Protein AF-A0A656K4P3-F1 (afdb_monomer)

Radius of gyration: 19.18 Å; Cα contacts (8 Å, |Δi|>4): 149; chains: 1; bounding box: 35×39×50 Å

Foldseek 3Di:
DDDDDPPDDPDDDPDDDPDDDDPDPPPWDPWDWDFAPWDDDPAAKIWTQWIWTDTPQKIKIFGTWIWGWHNVCVVVPDTGTPDTDTPDIDTGDDDDPDDDD

Mean predicted aligned error: 12.32 Å

Nearest PDB structures (foldseek):
  2r1a-assembly2_G  TM=5.331E-01  e=2.673E+00  Escherichia coli K-12

Secondary structure (DSSP, 8-state):
-------SSS-S-------------S-PPP-EEEEES-EE-SSSEEEEEEEEEEETTEEEEEEEEEEEEEGGGGGGT--EEEEEEEEEEEEE-PPPP----

Organism: NCBI:txid1194405

Structure (mmCIF, N/CA/C/O backbone):
data_AF-A0A656K4P3-F1
#
_entry.id   AF-A0A656K4P3-F1
#
loop_
_atom_site.group_PDB
_atom_site.id
_atom_site.type_symbol
_atom_site.label_atom_id
_atom_site.label_alt_id
_atom_site.label_comp_id
_atom_site.label_asym_id
_atom_site.label_entity_id
_atom_site.label_seq_id
_atom_site.pdbx_PDB_ins_code
_atom_site.Cartn_x
_atom_site.Cartn_y
_atom_site.Cartn_z
_atom_site.occupancy
_atom_site.B_iso_or_equiv
_atom_site.auth_seq_id
_atom_site.auth_comp_id
_atom_site.auth_asym_id
_atom_site.auth_atom_id
_atom_site.pdbx_PDB_model_num
ATOM 1 N N . MET A 1 1 ? 15.312 18.325 32.365 1.00 31.33 1 MET A N 1
ATOM 2 C CA . MET A 1 1 ? 15.590 17.943 30.965 1.00 31.33 1 MET A CA 1
ATOM 3 C C . MET A 1 1 ? 14.311 17.350 30.419 1.00 31.33 1 MET A C 1
ATOM 5 O O . MET A 1 1 ? 13.934 16.268 30.841 1.00 31.33 1 MET A O 1
ATOM 9 N N . ALA A 1 2 ? 13.586 18.128 29.620 1.00 32.97 2 ALA A N 1
ATOM 10 C CA . ALA A 1 2 ? 12.319 17.713 29.042 1.00 32.97 2 ALA A CA 1
ATOM 11 C C . ALA A 1 2 ? 12.593 16.965 27.735 1.00 32.97 2 ALA A C 1
ATOM 13 O O . ALA A 1 2 ? 13.289 17.489 26.866 1.00 32.97 2 ALA A O 1
ATOM 14 N N . ALA A 1 3 ? 12.055 15.757 27.613 1.00 28.61 3 ALA A N 1
ATOM 15 C CA . ALA A 1 3 ? 11.866 15.097 26.334 1.00 28.61 3 ALA A CA 1
ATOM 16 C C . ALA A 1 3 ? 10.356 15.086 26.086 1.00 28.61 3 ALA A C 1
ATOM 18 O O . ALA A 1 3 ? 9.620 14.408 26.799 1.00 28.61 3 ALA A O 1
ATOM 19 N N . PHE A 1 4 ? 9.907 15.909 25.141 1.00 39.59 4 PHE A N 1
ATOM 20 C CA . PHE A 1 4 ? 8.526 15.938 24.675 1.00 39.59 4 PHE A CA 1
ATOM 21 C C . PHE A 1 4 ? 8.386 15.167 23.365 1.00 39.59 4 PHE A C 1
ATOM 23 O O . PHE A 1 4 ? 9.277 15.206 22.518 1.00 39.59 4 PHE A O 1
ATOM 30 N N . ALA A 1 5 ? 7.190 14.591 23.242 1.00 36.22 5 ALA A N 1
ATOM 31 C CA . ALA A 1 5 ? 6.413 14.305 22.044 1.00 36.22 5 ALA A CA 1
ATOM 32 C C . ALA A 1 5 ? 6.990 13.293 21.045 1.00 36.22 5 ALA A C 1
ATOM 34 O O . ALA A 1 5 ? 7.970 13.540 20.345 1.00 36.22 5 ALA A O 1
ATOM 35 N N . CYS A 1 6 ? 6.286 12.165 20.921 1.00 36.66 6 CYS A N 1
ATOM 36 C CA . CYS A 1 6 ? 6.438 11.235 19.814 1.00 36.66 6 CYS A CA 1
ATOM 37 C C . CYS A 1 6 ? 6.002 11.948 18.528 1.00 36.66 6 CYS A C 1
ATOM 39 O O . CYS A 1 6 ? 4.822 12.104 18.221 1.00 36.66 6 CYS A O 1
ATOM 41 N N . THR A 1 7 ? 6.980 12.470 17.797 1.00 43.75 7 THR A N 1
ATOM 42 C CA . THR A 1 7 ? 6.759 13.202 16.559 1.00 43.75 7 THR A CA 1
ATOM 43 C C . THR A 1 7 ? 6.491 12.213 15.423 1.00 43.75 7 THR A C 1
ATOM 45 O O . THR A 1 7 ? 7.389 11.879 14.652 1.00 43.75 7 THR A O 1
ATOM 48 N N . SER A 1 8 ? 5.258 11.737 15.271 1.00 43.75 8 SER A N 1
ATOM 49 C CA . SER A 1 8 ? 4.836 11.116 14.010 1.00 43.75 8 SER A CA 1
ATOM 50 C C . SER A 1 8 ? 3.326 11.200 13.817 1.00 43.75 8 SER A C 1
ATOM 52 O O . SER A 1 8 ? 2.618 10.316 14.267 1.00 43.75 8 SER A O 1
ATOM 54 N N . ARG A 1 9 ? 2.892 12.277 13.136 1.00 52.59 9 ARG A N 1
ATOM 55 C CA . ARG A 1 9 ? 1.750 12.531 12.207 1.00 52.59 9 ARG A CA 1
ATOM 56 C C . ARG A 1 9 ? 0.364 11.846 12.386 1.00 52.59 9 ARG A C 1
ATOM 58 O O . ARG A 1 9 ? -0.565 12.274 11.709 1.00 52.59 9 ARG A O 1
ATOM 65 N N . TRP A 1 10 ? 0.200 10.896 13.297 1.00 41.91 10 TRP A N 1
ATOM 66 C CA . TRP A 1 10 ? -1.026 10.190 13.700 1.00 41.91 10 TRP A CA 1
ATOM 67 C C . TRP A 1 10 ? -1.515 10.615 15.092 1.00 41.91 10 TRP A C 1
ATOM 69 O O . TRP A 1 10 ? -2.353 9.961 15.694 1.00 41.91 10 TRP A O 1
ATOM 79 N N . ASP A 1 11 ? -0.994 11.727 15.603 1.00 36.00 11 ASP A N 1
ATOM 80 C CA . ASP A 1 11 ? -1.297 12.241 16.930 1.00 36.00 11 ASP A CA 1
ATOM 81 C C . ASP A 1 11 ? -1.731 13.697 16.800 1.00 36.00 11 ASP A C 1
ATOM 83 O O . ASP A 1 11 ? -0.984 14.531 16.270 1.00 36.00 11 ASP A O 1
ATOM 87 N N . ARG A 1 12 ? -2.962 13.990 17.223 1.00 43.12 12 ARG A N 1
ATOM 88 C CA . ARG A 1 12 ? -3.340 15.362 17.565 1.00 43.12 12 ARG A CA 1
ATOM 89 C C . ARG A 1 12 ? -4.483 15.501 18.568 1.00 43.12 12 ARG A C 1
ATOM 91 O O . ARG A 1 12 ? -5.030 16.594 18.637 1.00 43.12 12 ARG A O 1
ATOM 98 N N . ASN A 1 13 ? -4.848 14.472 19.341 1.00 39.91 13 ASN A N 1
ATOM 99 C CA . ASN A 1 13 ? -5.826 14.702 20.414 1.00 39.91 13 ASN A CA 1
ATOM 100 C C . ASN A 1 13 ? -5.784 13.708 21.588 1.00 39.91 13 ASN A C 1
ATOM 102 O O . ASN A 1 13 ? -6.828 13.264 22.058 1.00 39.91 13 ASN A O 1
ATOM 106 N N . CYS A 1 14 ? -4.593 13.381 22.094 1.00 46.62 14 CYS A N 1
ATOM 107 C CA . CYS A 1 14 ? -4.447 12.775 23.423 1.00 46.62 14 CYS A CA 1
ATOM 108 C C . CYS A 1 14 ? -3.955 13.811 24.450 1.00 46.62 14 CYS A C 1
ATOM 110 O O . CYS A 1 14 ? -2.881 13.667 25.013 1.00 46.62 14 CYS A O 1
ATOM 112 N N . GLU A 1 15 ? -4.735 14.871 24.666 1.00 39.44 15 GLU A N 1
ATOM 113 C CA . GLU A 1 15 ? -4.673 15.778 25.828 1.00 39.44 15 GLU A CA 1
ATOM 114 C C . GLU A 1 15 ? -5.996 16.588 25.745 1.00 39.44 15 GLU A C 1
ATOM 116 O O . GLU A 1 15 ? -6.232 17.220 24.725 1.00 39.44 15 GLU A O 1
ATOM 121 N N . GLN A 1 16 ? -6.983 16.576 26.648 1.00 38.75 16 GLN A N 1
ATOM 122 C CA . GLN A 1 16 ? -6.982 16.617 28.109 1.00 38.75 16 GLN A CA 1
ATOM 123 C C . GLN A 1 16 ? -8.376 16.216 28.623 1.00 38.75 16 GLN A C 1
ATOM 125 O O . GLN A 1 16 ? -9.354 16.872 28.287 1.00 38.75 16 GLN A O 1
ATOM 130 N N . ASP A 1 17 ? -8.459 15.206 29.484 1.00 36.53 17 ASP A N 1
ATOM 131 C CA . ASP A 1 17 ? -9.445 15.181 30.570 1.00 36.53 17 ASP A CA 1
ATOM 132 C C . ASP A 1 17 ? -8.810 14.403 31.731 1.00 36.53 17 ASP A C 1
ATOM 134 O O . ASP A 1 17 ? -8.626 13.187 31.695 1.00 36.53 17 ASP A O 1
ATOM 138 N N . GLU A 1 18 ? -8.352 15.148 32.735 1.00 40.75 18 GLU A N 1
ATOM 139 C CA . GLU A 1 18 ? -7.362 14.734 33.743 1.00 40.75 18 GLU A CA 1
ATOM 140 C C . GLU A 1 18 ? -7.919 13.805 34.843 1.00 40.75 18 GLU A C 1
ATOM 142 O O . GLU A 1 18 ? -7.238 13.493 35.823 1.00 40.75 18 GLU A O 1
ATOM 147 N N . HIS A 1 19 ? -9.159 13.334 34.715 1.00 39.91 19 HIS A N 1
ATOM 148 C CA . HIS A 1 19 ? -9.850 12.612 35.779 1.00 39.91 19 HIS A CA 1
ATOM 149 C C . HIS A 1 19 ? -10.721 11.474 35.244 1.00 39.91 19 HIS A C 1
ATOM 151 O O . HIS A 1 19 ? -11.934 11.604 35.245 1.00 39.91 19 HIS A O 1
ATOM 157 N N . GLN A 1 20 ? -10.130 10.348 34.831 1.00 38.94 20 GLN A N 1
ATOM 158 C CA . GLN A 1 20 ? -10.579 9.021 35.289 1.00 38.94 20 GLN A CA 1
ATOM 159 C C . GLN A 1 20 ? -9.665 7.907 34.744 1.00 38.94 20 GLN A C 1
ATOM 161 O O . GLN A 1 20 ? -9.742 7.492 33.596 1.00 38.94 20 GLN A O 1
ATOM 166 N N . ALA A 1 21 ? -8.811 7.406 35.631 1.00 36.25 21 ALA A N 1
ATOM 167 C CA . ALA A 1 21 ? -8.425 6.006 35.788 1.00 36.25 21 ALA A CA 1
ATOM 168 C C . ALA A 1 21 ? -8.714 5.012 34.638 1.00 36.25 21 ALA A C 1
ATOM 170 O O . ALA A 1 21 ? -9.666 4.242 34.707 1.00 36.25 21 ALA A O 1
ATOM 171 N N . HIS A 1 22 ? -7.765 4.854 33.723 1.00 32.72 22 HIS A N 1
ATOM 172 C CA . HIS A 1 22 ? -7.105 3.563 33.548 1.00 32.72 22 HIS A CA 1
ATOM 173 C C . HIS A 1 22 ? -5.787 3.792 32.817 1.00 32.72 22 HIS A C 1
ATOM 175 O O . HIS A 1 22 ? -5.713 4.468 31.800 1.00 32.72 22 HIS A O 1
ATOM 181 N N . ARG A 1 23 ? -4.715 3.265 33.393 1.00 41.66 23 ARG A N 1
ATOM 182 C CA . ARG A 1 23 ? -3.368 3.259 32.834 1.00 41.66 23 ARG A CA 1
ATOM 183 C C . ARG A 1 23 ? -3.370 2.312 31.630 1.00 41.66 23 ARG A C 1
ATOM 185 O O . ARG A 1 23 ? -2.931 1.173 31.757 1.00 41.66 23 ARG A O 1
ATOM 192 N N . GLU A 1 24 ? -3.956 2.731 30.517 1.00 42.94 24 GLU A N 1
ATOM 193 C CA . GLU A 1 24 ? -3.914 1.978 29.271 1.00 42.94 24 GLU A CA 1
ATOM 194 C C . GLU A 1 24 ? -2.503 2.103 28.696 1.00 42.94 24 GLU A C 1
ATOM 196 O O . GLU A 1 24 ? -1.959 3.185 28.485 1.00 42.94 24 GLU A O 1
ATOM 201 N N . ASP A 1 25 ? -1.864 0.945 28.601 1.00 45.56 25 ASP A N 1
ATOM 202 C CA . ASP A 1 25 ? -0.505 0.723 28.140 1.00 45.56 25 ASP A CA 1
ATOM 203 C C . ASP A 1 25 ? -0.304 1.390 26.768 1.00 45.56 25 ASP A C 1
ATOM 205 O O . ASP A 1 25 ? -0.819 0.912 25.764 1.00 45.56 25 ASP A O 1
ATOM 209 N N . CYS A 1 26 ? 0.477 2.477 26.697 1.00 48.41 26 CYS A N 1
ATOM 210 C CA . CYS A 1 26 ? 0.886 3.129 25.440 1.00 48.41 26 CYS A CA 1
ATOM 211 C C . CYS A 1 26 ? 1.696 2.211 24.501 1.00 48.41 26 CYS A C 1
ATOM 213 O O . CYS A 1 26 ? 2.194 2.659 23.466 1.00 48.41 26 CYS A O 1
ATOM 215 N N . ARG A 1 27 ? 1.880 0.932 24.848 1.00 55.78 27 ARG A N 1
ATOM 216 C CA . ARG A 1 27 ? 2.337 -0.095 23.920 1.00 55.78 27 ARG A CA 1
ATOM 217 C C . ARG A 1 27 ? 1.190 -0.407 22.956 1.00 55.78 27 ARG A C 1
ATOM 219 O O . ARG A 1 27 ? 0.472 -1.384 23.134 1.00 55.78 27 ARG A O 1
ATOM 226 N N . GLY A 1 28 ? 1.032 0.456 21.952 1.00 54.94 28 GLY A N 1
ATOM 227 C CA . GLY A 1 28 ? 0.117 0.232 20.838 1.00 54.94 28 GLY A CA 1
ATOM 228 C C . GLY A 1 28 ? 0.268 -1.189 20.296 1.00 54.94 28 GLY A C 1
ATOM 229 O O . GLY A 1 28 ? 1.383 -1.710 20.184 1.00 54.94 28 GLY A O 1
ATOM 230 N N . GLU A 1 29 ? -0.869 -1.825 20.017 1.00 61.22 29 GLU A N 1
ATOM 231 C CA . GLU A 1 29 ? -0.926 -3.114 19.332 1.00 61.22 29 GLU A CA 1
ATOM 232 C C . GLU A 1 29 ? -0.066 -3.021 18.056 1.00 61.22 29 GLU A C 1
ATOM 234 O O . GLU A 1 29 ? -0.156 -2.014 17.348 1.00 61.22 29 GLU A O 1
ATOM 239 N N . PRO A 1 30 ? 0.798 -4.006 17.753 1.00 72.94 30 PRO A N 1
ATOM 240 C CA . PRO A 1 30 ? 1.640 -3.939 16.568 1.00 72.94 30 PRO A CA 1
ATOM 241 C C . PRO A 1 30 ? 0.781 -3.771 15.315 1.00 72.94 30 PRO A C 1
ATOM 243 O O . PRO A 1 30 ? -0.116 -4.582 15.066 1.00 72.94 30 PRO A O 1
ATOM 246 N N . ASP A 1 31 ? 1.103 -2.750 14.516 1.00 81.81 31 ASP A N 1
ATOM 247 C CA . ASP A 1 31 ? 0.464 -2.490 13.228 1.00 81.81 31 ASP A CA 1
ATOM 248 C C . ASP A 1 31 ? 0.443 -3.772 12.399 1.00 81.81 31 ASP A C 1
ATOM 250 O O . ASP A 1 31 ? 1.474 -4.291 11.953 1.00 81.81 31 ASP A O 1
ATOM 254 N N . ARG A 1 32 ? -0.757 -4.313 12.199 1.00 87.25 32 ARG A N 1
ATOM 255 C CA . ARG A 1 32 ? -0.940 -5.549 11.454 1.00 87.25 32 ARG A CA 1
ATOM 256 C C . ARG A 1 32 ? -1.257 -5.200 10.015 1.00 87.25 32 ARG A C 1
ATOM 258 O O 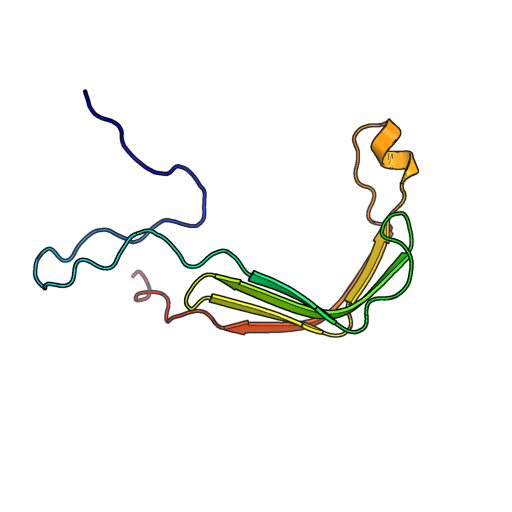. ARG A 1 32 ? -2.301 -4.626 9.722 1.00 87.25 32 ARG A O 1
ATOM 265 N N . PHE A 1 33 ? -0.392 -5.638 9.108 1.00 92.69 33 PHE A N 1
ATOM 266 C CA . PHE A 1 33 ? -0.661 -5.626 7.676 1.00 92.69 33 PHE A CA 1
ATOM 267 C C . PHE A 1 33 ? -0.830 -7.055 7.165 1.00 92.69 33 PHE A C 1
ATOM 269 O O . PHE A 1 33 ? 0.025 -7.913 7.385 1.00 92.69 33 PHE A O 1
ATOM 276 N N . THR A 1 34 ? -1.939 -7.321 6.479 1.00 93.25 34 THR A N 1
ATOM 277 C CA . THR A 1 34 ? -2.209 -8.620 5.852 1.00 93.25 34 THR A CA 1
ATOM 278 C C . THR A 1 34 ? -2.658 -8.435 4.411 1.00 93.25 34 THR A C 1
ATOM 280 O O . THR A 1 34 ? -3.424 -7.524 4.097 1.00 93.25 34 THR A O 1
ATOM 283 N N . ALA A 1 35 ? -2.185 -9.320 3.536 1.00 93.12 35 ALA A N 1
ATOM 284 C CA . ALA A 1 35 ? -2.547 -9.360 2.128 1.00 93.12 35 ALA A CA 1
ATOM 285 C C . ALA A 1 35 ? -3.006 -10.772 1.753 1.00 93.12 35 ALA A C 1
ATOM 287 O O . ALA A 1 35 ? -2.322 -11.748 2.064 1.00 93.12 35 ALA A O 1
ATOM 288 N N . ALA A 1 36 ? -4.151 -10.878 1.081 1.00 94.31 36 ALA A N 1
ATOM 289 C CA . ALA A 1 36 ? -4.726 -12.136 0.616 1.00 94.31 36 ALA A CA 1
ATOM 290 C C . ALA A 1 36 ? -4.887 -12.139 -0.910 1.00 94.31 36 ALA A C 1
ATOM 292 O O . ALA A 1 36 ? -5.123 -11.095 -1.524 1.00 94.31 36 ALA A O 1
ATOM 293 N N . GLY A 1 37 ? -4.747 -13.325 -1.512 1.00 92.12 37 GLY A N 1
ATOM 294 C CA . GLY A 1 37 ? -4.904 -13.513 -2.957 1.00 92.12 37 GLY A CA 1
ATOM 295 C C . GLY A 1 37 ? -3.893 -12.720 -3.788 1.00 92.12 37 GLY A C 1
ATOM 296 O O . GLY A 1 37 ? -4.241 -12.212 -4.849 1.00 92.12 37 GLY A O 1
ATOM 297 N N . PHE A 1 38 ? -2.665 -12.549 -3.288 1.00 90.94 38 PHE A N 1
ATOM 298 C CA . PHE A 1 38 ? -1.639 -11.769 -3.976 1.00 90.94 38 PHE A CA 1
ATOM 299 C C . PHE A 1 38 ? -1.107 -12.505 -5.210 1.00 90.94 38 PHE A C 1
ATOM 301 O O . PHE A 1 38 ? -0.827 -13.704 -5.152 1.00 90.94 38 PHE A O 1
ATOM 308 N N . GLN A 1 39 ? -0.934 -11.795 -6.325 1.00 90.56 39 GLN A N 1
ATOM 309 C CA . GLN A 1 39 ? -0.368 -12.366 -7.551 1.00 90.56 39 GLN A CA 1
ATOM 310 C C . GLN A 1 39 ? 0.571 -11.365 -8.233 1.00 90.56 39 GLN A C 1
ATOM 312 O O . GLN A 1 39 ? 0.497 -10.150 -8.032 1.00 90.56 39 GLN A O 1
ATOM 317 N N . GLY A 1 40 ? 1.475 -11.883 -9.064 1.00 89.75 40 GLY A N 1
ATOM 318 C CA . GLY A 1 40 ? 2.465 -11.079 -9.778 1.00 89.75 40 GLY A CA 1
ATOM 319 C C . GLY A 1 40 ? 3.749 -10.851 -8.980 1.00 89.75 40 GLY A C 1
ATOM 320 O O . GLY A 1 40 ? 4.136 -11.660 -8.136 1.00 89.75 40 GLY A O 1
ATOM 321 N N . ARG A 1 41 ? 4.460 -9.766 -9.298 1.00 86.38 41 ARG A N 1
ATOM 322 C CA . ARG A 1 41 ? 5.771 -9.441 -8.725 1.00 86.38 41 ARG A CA 1
ATOM 323 C C . ARG A 1 41 ? 5.739 -8.044 -8.144 1.00 86.38 4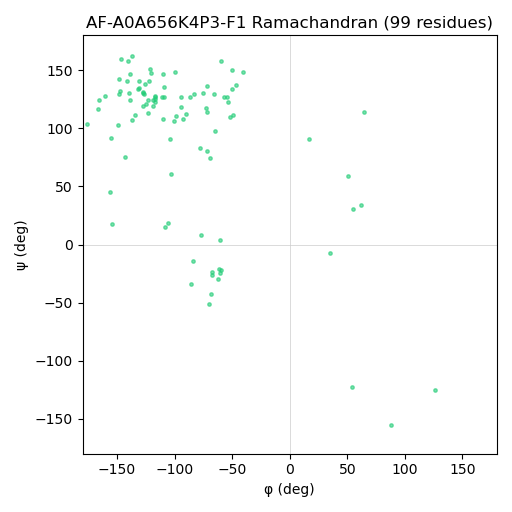1 ARG A C 1
ATOM 325 O O . ARG A 1 41 ? 5.292 -7.111 -8.799 1.00 86.38 41 ARG A O 1
ATOM 332 N N . LEU A 1 42 ? 6.345 -7.888 -6.970 1.00 75.56 42 LEU A N 1
ATOM 333 C CA . LEU A 1 42 ? 6.509 -6.574 -6.359 1.00 75.56 42 LEU A CA 1
ATOM 334 C C . LEU A 1 42 ? 7.302 -5.603 -7.228 1.00 75.56 42 LEU A C 1
ATOM 3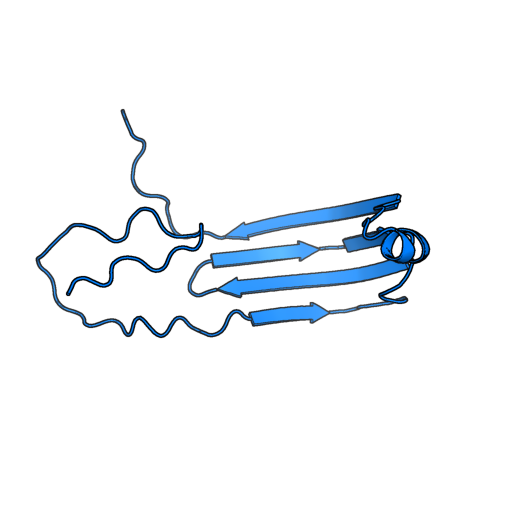36 O O . LEU A 1 42 ? 7.146 -4.425 -7.002 1.00 75.56 42 LEU A O 1
ATOM 340 N N . GLY A 1 43 ? 8.135 -6.047 -8.176 1.00 81.06 43 GLY A N 1
ATOM 341 C CA . GLY A 1 43 ? 8.817 -5.184 -9.145 1.00 81.06 43 GLY A CA 1
ATOM 342 C C . GLY A 1 43 ? 8.158 -5.269 -10.517 1.00 81.06 43 GLY A C 1
ATOM 343 O O . GLY A 1 43 ? 8.531 -6.134 -11.310 1.00 81.06 43 GLY A O 1
ATOM 344 N N . GLY A 1 44 ? 7.184 -4.402 -10.784 1.00 88.94 44 GLY A N 1
ATOM 345 C CA . GLY A 1 44 ? 6.359 -4.452 -11.988 1.00 88.94 44 GLY A CA 1
ATOM 346 C C . GLY A 1 44 ? 4.878 -4.478 -11.636 1.00 88.94 44 GLY A C 1
ATOM 347 O O . GLY A 1 44 ? 4.392 -3.590 -10.941 1.00 88.94 44 GLY A O 1
ATOM 348 N N . GLN A 1 45 ? 4.165 -5.488 -12.136 1.00 92.94 45 GLN A N 1
ATOM 349 C CA . GLN A 1 45 ? 2.731 -5.660 -11.910 1.00 92.94 45 GLN A CA 1
ATOM 350 C C . GLN A 1 45 ? 2.468 -6.594 -10.731 1.00 92.94 45 GLN A C 1
ATOM 352 O O . GLN A 1 45 ? 2.938 -7.736 -10.705 1.00 92.94 45 GLN A O 1
ATOM 357 N N . TRP A 1 46 ? 1.660 -6.111 -9.797 1.00 93.81 46 TRP A N 1
ATOM 358 C CA . TRP A 1 46 ? 1.205 -6.843 -8.631 1.00 93.81 46 TRP A CA 1
ATOM 359 C C . TRP A 1 46 ? -0.272 -6.557 -8.368 1.00 93.81 46 TRP A C 1
ATOM 361 O O . TRP A 1 46 ? -0.769 -5.457 -8.615 1.00 93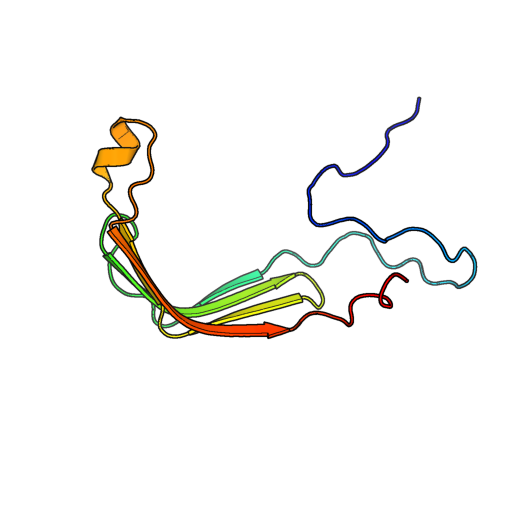.81 46 TRP A O 1
ATOM 371 N N . ASN A 1 47 ? -0.981 -7.557 -7.864 1.00 94.44 47 ASN A N 1
ATOM 372 C CA . ASN A 1 47 ? -2.365 -7.418 -7.447 1.00 94.44 47 ASN A CA 1
ATOM 373 C C . ASN A 1 47 ? -2.609 -8.137 -6.115 1.00 94.44 47 ASN A C 1
ATOM 375 O O . ASN A 1 47 ? -1.818 -8.987 -5.698 1.00 94.44 47 ASN A O 1
ATOM 379 N N . ALA A 1 48 ? -3.706 -7.778 -5.456 1.00 95.81 48 ALA A N 1
ATOM 380 C CA . ALA A 1 48 ? -4.220 -8.487 -4.294 1.00 95.81 48 ALA A CA 1
ATOM 381 C C . ALA A 1 48 ? -5.743 -8.398 -4.252 1.00 95.81 48 ALA A C 1
ATOM 383 O O . ALA A 1 48 ? -6.335 -7.356 -4.548 1.00 95.81 48 ALA A O 1
ATOM 384 N N . GLU A 1 49 ? -6.376 -9.488 -3.833 1.00 96.50 49 GLU A N 1
ATOM 385 C CA . GLU A 1 49 ? -7.824 -9.528 -3.637 1.00 96.50 49 GLU A CA 1
ATOM 386 C C . GLU A 1 49 ? -8.237 -8.650 -2.458 1.00 96.50 49 GLU A C 1
ATOM 388 O O . GLU A 1 49 ? -9.211 -7.902 -2.553 1.00 96.50 49 GLU A O 1
ATOM 393 N N . ARG A 1 50 ? -7.473 -8.710 -1.361 1.00 95.94 50 ARG A N 1
ATOM 394 C CA . ARG A 1 50 ? -7.753 -7.964 -0.135 1.00 95.94 50 ARG A CA 1
ATOM 395 C C . ARG A 1 50 ? -6.468 -7.567 0.581 1.00 95.94 50 ARG A C 1
ATOM 397 O O . ARG A 1 50 ? -5.614 -8.413 0.838 1.00 95.94 50 ARG A O 1
ATOM 404 N N . LEU A 1 51 ? -6.386 -6.298 0.965 1.00 95.06 51 LEU A N 1
ATOM 405 C CA . LEU A 1 51 ? -5.379 -5.749 1.869 1.00 95.06 51 LEU A CA 1
ATOM 406 C C . LEU A 1 51 ? -6.078 -5.231 3.119 1.00 95.06 51 LEU A C 1
ATOM 408 O O . LEU A 1 51 ? -7.025 -4.457 3.006 1.00 95.06 51 LEU A O 1
ATOM 412 N N . VAL A 1 52 ? -5.620 -5.652 4.296 1.00 9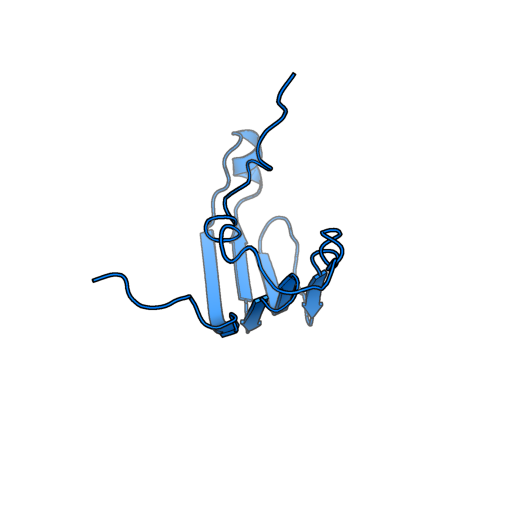5.00 52 VAL A N 1
ATOM 413 C CA . VAL A 1 52 ? -6.115 -5.143 5.579 1.00 95.00 52 VAL A CA 1
ATOM 414 C C . VAL A 1 52 ? -4.946 -4.592 6.367 1.00 95.00 52 VAL A C 1
ATOM 416 O O . VAL A 1 52 ? -3.982 -5.311 6.643 1.00 95.00 52 VAL A O 1
ATOM 419 N N . TRP A 1 53 ? -5.077 -3.330 6.749 1.00 93.81 53 TRP A N 1
ATOM 420 C CA . TRP A 1 53 ? -4.257 -2.690 7.761 1.00 93.81 53 TRP A CA 1
ATOM 421 C C . TRP A 1 53 ? -5.106 -2.451 9.010 1.00 93.81 53 TRP A C 1
ATOM 423 O O . TRP A 1 53 ? -6.264 -2.033 8.902 1.00 93.81 53 TRP A O 1
ATOM 433 N N . GLN A 1 54 ? -4.537 -2.751 10.175 1.00 90.62 54 GLN A N 1
ATOM 434 C CA . GLN A 1 54 ? -5.164 -2.509 11.467 1.00 90.62 54 GLN A CA 1
ATOM 435 C C . GLN A 1 54 ? -4.139 -1.989 12.476 1.00 90.62 54 GLN A C 1
ATOM 437 O O . GLN A 1 54 ? -3.081 -2.601 12.649 1.00 90.62 54 GLN A O 1
ATOM 442 N N . GLN A 1 55 ? -4.493 -0.895 13.145 1.00 87.38 55 GLN A N 1
ATOM 443 C CA . GLN A 1 55 ? -3.730 -0.265 14.220 1.00 87.38 55 GLN A CA 1
ATOM 444 C C . GLN A 1 55 ? -4.714 0.133 15.324 1.00 87.38 55 GLN A C 1
ATOM 446 O O . GLN A 1 55 ? -5.513 1.048 15.150 1.00 87.38 55 GLN A O 1
ATOM 451 N N . GLY A 1 56 ? -4.703 -0.593 16.444 1.00 86.50 56 GLY A N 1
ATOM 452 C CA . GLY A 1 56 ? -5.749 -0.452 17.461 1.00 86.50 56 GLY A CA 1
ATOM 453 C C . GLY A 1 56 ? -7.154 -0.628 16.860 1.00 86.50 56 GLY A C 1
ATOM 454 O O . GLY A 1 56 ? -7.447 -1.653 16.234 1.00 86.50 56 GLY A O 1
ATOM 455 N N . GLU A 1 57 ? -7.995 0.396 17.023 1.00 84.00 57 GLU A N 1
ATOM 456 C CA . GLU A 1 57 ? -9.376 0.449 16.517 1.00 84.00 57 GLU A CA 1
ATOM 457 C C . GLU A 1 57 ? -9.479 0.912 15.050 1.00 84.00 57 GLU A C 1
ATOM 459 O O . GLU A 1 57 ? -10.518 0.720 14.410 1.00 84.00 57 GLU A O 1
ATOM 464 N N . ASP A 1 58 ? -8.407 1.478 14.489 1.00 89.12 58 ASP A N 1
ATOM 465 C CA . ASP A 1 58 ? -8.373 1.903 13.093 1.00 89.12 58 ASP A CA 1
ATOM 466 C C . ASP A 1 58 ? -8.224 0.698 12.175 1.00 89.12 58 ASP A C 1
ATOM 468 O O . ASP A 1 58 ? -7.330 -0.143 12.327 1.00 89.12 58 ASP A O 1
ATOM 472 N N . ARG A 1 59 ? -9.089 0.626 11.164 1.00 92.31 59 ARG A N 1
ATOM 473 C CA . ARG A 1 59 ? -9.064 -0.441 10.170 1.00 92.31 59 ARG A CA 1
ATOM 474 C C . ARG A 1 59 ? -9.303 0.098 8.772 1.00 92.31 59 ARG A C 1
ATOM 476 O O . ARG A 1 59 ? -10.349 0.674 8.470 1.00 92.31 59 ARG A O 1
ATOM 483 N N . VAL A 1 60 ? -8.361 -0.206 7.888 1.00 95.25 60 VAL A N 1
ATOM 484 C CA . VAL A 1 60 ? -8.451 0.086 6.457 1.00 95.25 60 VAL A CA 1
ATOM 485 C C . VAL A 1 60 ? -8.446 -1.226 5.696 1.00 95.25 60 VAL A C 1
ATOM 487 O O . VAL A 1 60 ? -7.519 -2.026 5.812 1.00 95.25 60 VAL A O 1
ATOM 490 N N . GLU A 1 61 ? -9.491 -1.444 4.908 1.00 96.38 61 GLU A N 1
ATOM 491 C CA . GLU A 1 61 ? -9.606 -2.596 4.026 1.00 96.38 61 GLU A CA 1
ATOM 492 C C . GLU A 1 61 ? -9.706 -2.129 2.576 1.00 96.38 61 GLU A C 1
ATOM 494 O O . GLU A 1 61 ? -10.582 -1.344 2.216 1.00 96.38 61 GLU A O 1
ATOM 499 N N . VAL A 1 62 ? -8.804 -2.630 1.737 1.00 96.25 62 VAL A N 1
ATOM 500 C CA . VAL A 1 62 ? -8.775 -2.332 0.307 1.00 96.25 62 VAL A CA 1
ATOM 501 C C . VAL A 1 62 ? -9.010 -3.616 -0.470 1.00 96.25 62 VAL A C 1
ATOM 503 O O . VAL A 1 62 ? -8.312 -4.608 -0.264 1.00 96.25 62 VAL A O 1
ATOM 5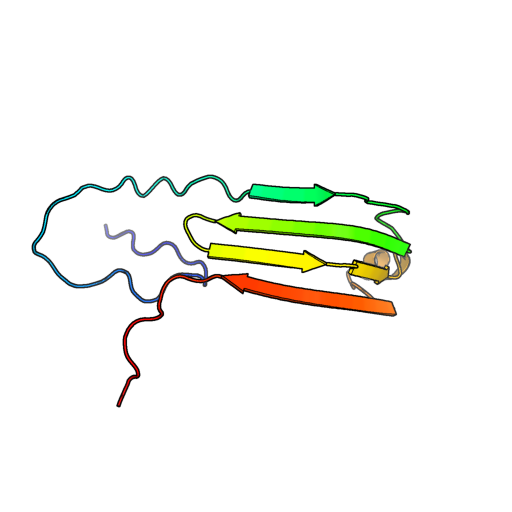06 N N . GLN A 1 63 ? -9.989 -3.595 -1.369 1.00 96.69 63 GLN A N 1
ATOM 507 C CA . GLN A 1 63 ? -10.374 -4.743 -2.184 1.00 96.69 63 GLN A CA 1
ATOM 508 C C . GLN A 1 63 ? -9.997 -4.540 -3.652 1.00 96.69 63 GLN A C 1
ATOM 510 O O . GLN A 1 63 ? -10.071 -3.422 -4.173 1.00 96.69 63 GLN A O 1
ATOM 515 N N . ALA A 1 64 ? -9.642 -5.642 -4.318 1.00 95.69 64 ALA A N 1
ATOM 516 C CA . ALA A 1 64 ? -9.293 -5.698 -5.737 1.00 95.69 64 ALA A CA 1
ATOM 517 C C . ALA A 1 64 ? -8.241 -4.642 -6.129 1.00 95.69 64 ALA A C 1
ATOM 519 O O . ALA A 1 64 ? -8.477 -3.768 -6.971 1.00 95.69 64 ALA A O 1
ATOM 520 N N . VAL A 1 65 ? -7.078 -4.707 -5.477 1.00 94.62 65 VAL A N 1
ATOM 5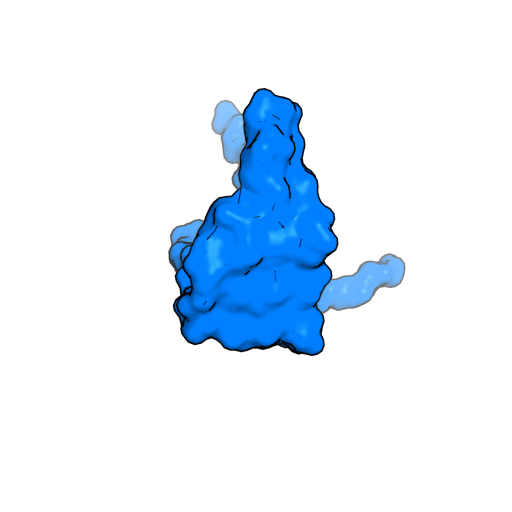21 C CA . VAL A 1 65 ? -5.963 -3.792 -5.733 1.00 94.62 65 VAL A CA 1
ATOM 522 C C . VAL A 1 65 ? -5.171 -4.278 -6.933 1.00 94.62 65 VAL A C 1
ATOM 524 O O . VAL A 1 65 ? -4.744 -5.429 -6.980 1.00 94.62 65 VAL A O 1
ATOM 527 N N . ALA A 1 66 ? -4.929 -3.376 -7.878 1.00 94.38 66 ALA A N 1
ATOM 528 C CA . ALA A 1 66 ? -4.005 -3.576 -8.980 1.00 94.38 66 ALA A CA 1
ATOM 529 C C . ALA A 1 66 ? -2.986 -2.435 -8.995 1.00 94.38 66 ALA A C 1
ATOM 531 O O . ALA A 1 66 ? -3.341 -1.261 -9.125 1.00 94.38 66 ALA A O 1
ATOM 532 N N . PHE A 1 67 ? -1.713 -2.796 -8.883 1.00 94.38 67 PHE A N 1
ATOM 533 C CA . PHE A 1 67 ? -0.592 -1.873 -8.841 1.00 94.38 67 PHE A CA 1
ATOM 534 C C . PHE A 1 67 ? 0.431 -2.248 -9.909 1.00 94.38 67 PHE A C 1
ATOM 536 O O . PHE A 1 67 ? 0.849 -3.400 -10.018 1.00 94.38 67 PHE A O 1
ATOM 543 N N . ALA A 1 68 ? 0.842 -1.273 -10.706 1.00 94.81 68 ALA A N 1
ATOM 544 C CA . ALA A 1 68 ? 1.936 -1.412 -11.645 1.00 94.81 68 ALA A CA 1
ATOM 545 C C . ALA A 1 68 ? 2.870 -0.220 -11.496 1.00 94.81 68 ALA A C 1
ATOM 547 O O . ALA A 1 68 ? 2.426 0.929 -11.448 1.00 94.81 68 ALA A O 1
ATOM 548 N N . TRP A 1 69 ? 4.161 -0.500 -11.438 1.00 94.81 69 TRP A N 1
ATOM 549 C CA . TRP A 1 69 ? 5.193 0.521 -11.364 1.00 94.81 69 TRP A CA 1
ATOM 550 C C . TRP A 1 69 ? 6.442 0.057 -12.101 1.00 94.81 69 TRP A C 1
ATOM 552 O O . TRP A 1 69 ? 6.646 -1.143 -12.307 1.00 94.81 69 TRP A O 1
ATOM 562 N N . THR A 1 70 ? 7.292 1.012 -12.469 1.00 94.31 70 THR A N 1
ATOM 563 C CA . THR A 1 70 ? 8.501 0.757 -13.253 1.00 94.31 70 THR A CA 1
ATOM 564 C C . THR A 1 70 ? 9.740 0.680 -12.348 1.00 94.31 70 THR A C 1
ATOM 566 O O . THR A 1 70 ? 10.207 1.716 -11.861 1.00 94.31 70 THR A O 1
ATOM 569 N N . PRO A 1 71 ? 10.359 -0.509 -12.164 1.00 93.44 71 PRO A N 1
ATOM 570 C CA . PRO A 1 71 ? 11.517 -0.675 -11.280 1.00 93.44 71 PRO A CA 1
ATOM 571 C C . PRO A 1 71 ? 12.746 0.127 -11.692 1.00 93.44 71 PRO A C 1
ATOM 573 O O . PRO A 1 71 ? 13.514 0.569 -10.842 1.00 93.44 71 PRO A O 1
ATOM 576 N N . ALA A 1 72 ? 12.912 0.369 -12.994 1.00 93.81 72 ALA A N 1
ATOM 577 C CA . ALA A 1 72 ? 14.026 1.152 -13.516 1.00 93.81 72 ALA A CA 1
ATOM 578 C C . ALA A 1 72 ? 14.052 2.591 -12.968 1.00 93.81 72 ALA A C 1
ATOM 580 O O . ALA A 1 72 ? 15.124 3.189 -12.893 1.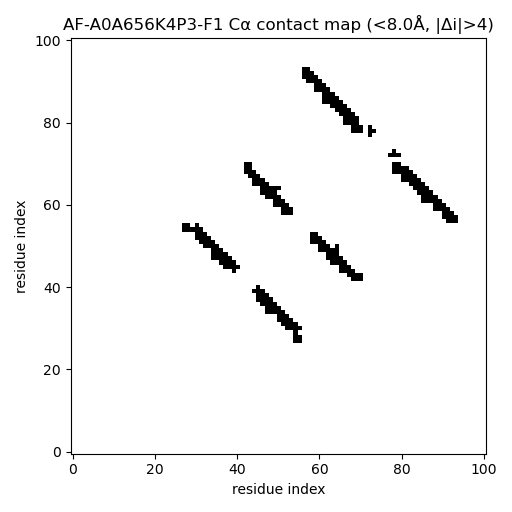00 93.81 72 ALA A O 1
ATOM 581 N N . CYS A 1 73 ? 12.912 3.146 -12.537 1.00 94.38 73 CYS A N 1
ATOM 582 C CA . CYS A 1 73 ? 12.879 4.482 -11.946 1.00 94.38 73 CYS A CA 1
ATOM 583 C C . CYS A 1 73 ? 13.602 4.559 -10.594 1.00 94.38 73 CYS A C 1
ATOM 585 O O . CYS A 1 73 ? 14.152 5.613 -10.267 1.00 94.38 73 CYS A O 1
ATOM 587 N N . LEU A 1 74 ? 13.704 3.453 -9.846 1.00 95.06 74 LEU A N 1
ATOM 588 C CA . LEU A 1 74 ? 14.455 3.443 -8.586 1.00 95.06 74 LEU A CA 1
ATOM 589 C C . LEU A 1 74 ? 15.956 3.631 -8.796 1.00 95.06 74 LEU A C 1
ATOM 591 O O . LEU A 1 74 ? 16.618 4.156 -7.909 1.00 95.06 74 LEU A O 1
ATOM 595 N N . LEU A 1 75 ? 16.487 3.307 -9.982 1.00 95.62 75 LEU A N 1
ATOM 596 C CA . LEU A 1 75 ? 17.875 3.628 -10.342 1.00 95.62 75 LEU A CA 1
ATOM 597 C C . LEU A 1 75 ? 18.131 5.144 -10.349 1.00 95.62 75 LEU A C 1
ATOM 599 O O . LEU A 1 75 ? 19.269 5.584 -10.227 1.00 95.62 75 LEU A O 1
ATOM 603 N N . LYS A 1 76 ? 17.063 5.940 -10.481 1.00 96.06 76 LYS A N 1
ATOM 604 C CA . LYS A 1 76 ? 17.055 7.404 -10.374 1.00 96.06 76 LYS A CA 1
ATOM 605 C C . LYS A 1 76 ? 16.426 7.881 -9.059 1.00 96.06 76 LYS A C 1
ATOM 607 O O . LYS A 1 76 ? 15.973 9.020 -8.984 1.00 96.06 76 LYS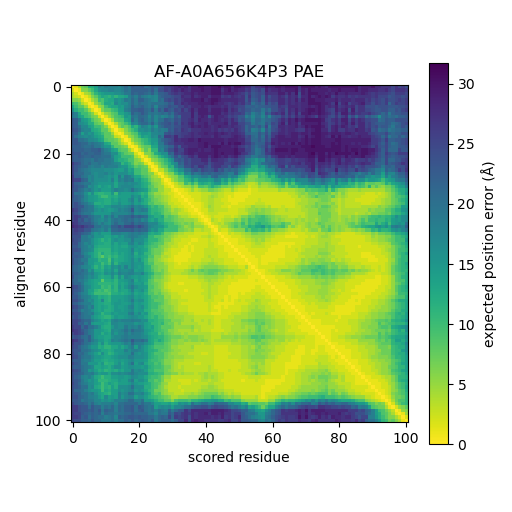 A O 1
ATOM 612 N N . MET A 1 77 ? 16.328 7.011 -8.050 1.00 96.12 77 MET A N 1
ATOM 613 C CA . MET A 1 77 ? 15.698 7.295 -6.752 1.00 96.12 77 MET A CA 1
ATOM 614 C C . MET A 1 77 ? 14.252 7.809 -6.868 1.00 96.12 77 MET A C 1
ATOM 616 O O . MET A 1 77 ? 13.796 8.602 -6.051 1.00 96.12 77 MET A O 1
ATOM 620 N N . THR A 1 78 ? 13.528 7.374 -7.901 1.00 95.38 78 THR A N 1
ATOM 621 C CA . THR A 1 78 ? 12.155 7.809 -8.186 1.00 95.38 78 THR A CA 1
ATOM 622 C C . THR A 1 78 ? 11.216 6.606 -8.222 1.00 95.38 78 THR A C 1
ATOM 624 O O . THR A 1 78 ? 11.563 5.559 -8.766 1.00 95.38 78 THR A O 1
ATOM 627 N N . LEU A 1 79 ? 10.003 6.750 -7.685 1.00 93.88 79 LEU A N 1
ATOM 628 C CA . LEU A 1 79 ? 8.947 5.747 -7.825 1.00 93.88 79 LEU A CA 1
ATOM 629 C C . LEU A 1 79 ? 7.968 6.180 -8.922 1.00 93.88 79 LEU A C 1
ATOM 631 O O . LEU A 1 79 ? 7.172 7.094 -8.724 1.00 93.88 79 LEU A O 1
ATOM 635 N N . CYS A 1 80 ? 8.026 5.517 -10.074 1.00 94.19 80 CYS A N 1
ATOM 636 C CA . CYS A 1 80 ? 7.088 5.750 -11.171 1.00 94.19 80 CYS A CA 1
ATOM 637 C C . CYS A 1 80 ? 5.916 4.779 -11.060 1.00 94.19 80 CYS A C 1
ATOM 639 O O . CYS A 1 80 ? 6.093 3.587 -11.309 1.00 94.19 80 CYS A O 1
ATOM 641 N N . ILE A 1 81 ? 4.743 5.284 -10.682 1.00 94.50 81 ILE A N 1
ATOM 642 C CA . ILE A 1 81 ? 3.505 4.504 -10.620 1.00 94.50 81 ILE A CA 1
ATOM 643 C C . ILE A 1 81 ? 2.805 4.606 -11.974 1.00 94.50 81 ILE A C 1
ATOM 645 O O . ILE A 1 81 ? 2.318 5.670 -12.345 1.00 94.50 81 ILE A O 1
ATOM 649 N N . ASP A 1 82 ? 2.741 3.488 -12.691 1.00 94.12 82 ASP A N 1
ATOM 650 C CA . ASP A 1 82 ? 2.097 3.400 -14.004 1.00 94.12 82 ASP A CA 1
ATOM 651 C C . ASP A 1 82 ? 0.595 3.127 -13.866 1.00 94.12 82 ASP A C 1
ATOM 653 O O . ASP A 1 82 ? -0.224 3.583 -14.665 1.00 94.12 82 ASP A O 1
ATOM 657 N N . ARG A 1 83 ? 0.214 2.363 -12.836 1.00 93.25 83 ARG A N 1
ATOM 658 C CA . ARG A 1 83 ? -1.180 2.066 -12.508 1.00 93.25 83 ARG A CA 1
ATOM 659 C C . ARG A 1 83 ? -1.339 1.897 -11.008 1.00 93.25 83 ARG A C 1
ATOM 661 O O . ARG A 1 83 ? -0.647 1.088 -10.400 1.00 93.25 83 ARG A O 1
ATOM 668 N N . LEU A 1 84 ? -2.310 2.593 -10.435 1.00 94.25 84 LEU A N 1
ATOM 669 C CA . LEU A 1 84 ? -2.802 2.331 -9.090 1.00 94.25 84 LEU A CA 1
ATOM 670 C C . LEU A 1 84 ? -4.322 2.342 -9.143 1.00 94.25 84 LEU A C 1
ATOM 672 O O . LEU A 1 84 ? -4.935 3.374 -9.400 1.00 94.25 84 LEU A O 1
ATOM 676 N N . HIS A 1 85 ? -4.912 1.172 -8.947 1.00 95.06 85 HIS A N 1
ATOM 677 C CA . HIS A 1 85 ? -6.351 0.990 -8.952 1.00 95.06 85 HIS A CA 1
ATOM 678 C C . HIS A 1 85 ? -6.768 0.196 -7.720 1.00 95.06 85 HIS A C 1
ATOM 680 O O . HIS A 1 85 ? -6.162 -0.826 -7.399 1.00 95.06 85 HIS A O 1
ATOM 686 N N . ALA A 1 86 ? -7.825 0.656 -7.062 1.00 95.31 86 ALA A N 1
ATOM 687 C CA . ALA A 1 86 ? -8.484 -0.039 -5.971 1.00 95.31 86 ALA A CA 1
ATOM 688 C C . ALA A 1 86 ? -9.971 -0.121 -6.302 1.00 95.31 86 ALA A C 1
ATOM 690 O O . ALA A 1 86 ? -10.573 0.889 -6.662 1.00 95.31 86 ALA A O 1
ATOM 691 N N . GLY A 1 87 ? -10.552 -1.315 -6.199 1.00 95.50 87 GLY A N 1
ATOM 692 C CA . GLY A 1 87 ? -11.977 -1.500 -6.462 1.00 95.50 87 GLY A CA 1
ATOM 693 C C . GLY A 1 87 ? -12.839 -0.859 -5.378 1.00 95.50 87 GLY A C 1
ATOM 694 O O . GLY A 1 87 ? -13.732 -0.072 -5.676 1.00 95.50 87 GLY A O 1
ATOM 695 N N . GLN A 1 88 ? -12.552 -1.171 -4.113 1.00 95.25 88 GLN A N 1
ATOM 696 C CA . GLN A 1 88 ? -13.260 -0.593 -2.973 1.00 95.25 88 GLN A CA 1
ATOM 697 C C . GLN A 1 88 ? -12.292 -0.303 -1.833 1.00 95.25 88 GLN A C 1
ATOM 699 O O . GLN A 1 88 ? -11.401 -1.103 -1.548 1.00 95.25 88 GLN A O 1
ATOM 704 N N . VAL A 1 89 ? -12.506 0.826 -1.163 1.00 95.50 89 VAL A N 1
ATOM 705 C CA . VAL A 1 89 ? -11.786 1.213 0.050 1.00 95.50 89 VAL A CA 1
ATOM 706 C C . VAL A 1 89 ? -12.811 1.346 1.168 1.00 95.50 89 VAL A C 1
ATOM 708 O O . VAL A 1 89 ? -13.742 2.143 1.062 1.00 95.50 89 VAL A O 1
ATOM 711 N N . LEU A 1 90 ? -12.664 0.541 2.218 1.00 95.62 90 LEU A N 1
ATOM 712 C CA . LEU A 1 90 ? -13.475 0.609 3.424 1.00 95.62 90 LEU A CA 1
ATOM 713 C C . LEU A 1 90 ? -12.611 1.140 4.556 1.00 95.62 90 LEU A C 1
ATOM 715 O O . LEU A 1 90 ? -11.546 0.597 4.850 1.00 95.62 90 LEU A O 1
ATOM 719 N N . LEU A 1 91 ? -13.110 2.185 5.199 1.00 93.94 91 LEU A N 1
ATOM 720 C CA . LEU A 1 91 ? -12.456 2.846 6.313 1.00 93.94 91 LEU A CA 1
ATOM 721 C C . LEU A 1 91 ? -13.350 2.688 7.539 1.00 93.94 91 LEU A C 1
ATOM 723 O O . LEU A 1 91 ? -14.537 3.013 7.484 1.00 93.94 91 LEU A O 1
ATOM 727 N N . ARG A 1 92 ? -12.794 2.156 8.626 1.00 90.88 92 ARG A N 1
ATOM 728 C CA . ARG A 1 92 ? -13.424 2.154 9.944 1.00 90.88 92 ARG A CA 1
ATOM 729 C C . ARG A 1 92 ? -12.466 2.833 10.894 1.00 90.88 92 ARG A C 1
ATOM 731 O O . ARG A 1 92 ? -11.377 2.327 11.136 1.00 90.88 92 ARG A O 1
ATOM 738 N N . PHE A 1 93 ? -12.898 3.981 11.375 1.00 88.38 93 PHE A N 1
ATOM 739 C CA . PHE A 1 93 ? -12.181 4.770 12.355 1.00 88.38 93 PHE A CA 1
ATOM 740 C C . PHE A 1 93 ? -13.094 4.940 13.569 1.00 88.38 93 PHE A C 1
ATOM 742 O O . PHE A 1 93 ? -14.325 4.934 13.402 1.00 88.38 93 PHE A O 1
ATOM 749 N N . PRO A 1 94 ? -12.531 5.091 14.776 1.00 81.88 94 PRO A N 1
ATOM 750 C CA . PRO A 1 94 ? -13.299 5.522 15.921 1.00 81.88 94 PRO A CA 1
ATOM 751 C C . PRO A 1 94 ? -13.898 6.910 15.634 1.00 81.88 94 PRO A C 1
ATOM 753 O O . PRO A 1 94 ? -13.415 7.640 14.760 1.00 81.88 94 PRO A O 1
ATOM 756 N N . PRO A 1 95 ? -14.973 7.291 16.339 1.00 80.44 95 PRO A N 1
ATOM 757 C CA . PRO A 1 95 ? -15.581 8.603 16.173 1.00 80.44 95 PRO A CA 1
ATOM 758 C C . PRO A 1 95 ? -14.530 9.706 16.348 1.00 80.44 95 PRO A C 1
ATOM 760 O O . PRO A 1 95 ? -13.891 9.798 17.395 1.00 80.44 95 PRO A O 1
ATOM 763 N N . SER A 1 96 ? -14.351 10.555 15.335 1.00 65.88 96 SER A N 1
ATOM 764 C CA . SER A 1 96 ? -13.553 11.770 15.488 1.00 65.88 96 SER A CA 1
ATOM 765 C C . SER A 1 96 ? -14.272 12.696 16.471 1.00 65.88 96 SER A C 1
ATOM 767 O O . SER A 1 96 ? -15.471 12.936 16.307 1.00 65.88 96 SER A O 1
ATOM 769 N N . GLY A 1 97 ? -13.561 13.201 17.482 1.00 58.81 97 GLY A N 1
ATOM 770 C CA . GLY A 1 97 ? -14.097 14.183 18.430 1.00 58.81 97 GLY A CA 1
ATOM 771 C C . GLY A 1 97 ? -14.772 15.369 17.726 1.00 58.81 97 GLY A C 1
ATOM 772 O O . GLY A 1 97 ? -14.427 15.694 16.591 1.00 58.81 97 GLY A O 1
ATOM 773 N N . ALA A 1 98 ? -15.770 15.945 18.403 1.00 53.62 98 ALA A N 1
ATOM 774 C CA . ALA A 1 98 ? -16.797 16.860 17.899 1.00 53.62 98 ALA A CA 1
ATOM 775 C C . ALA A 1 98 ? -16.330 17.933 16.885 1.00 53.62 98 ALA A C 1
ATOM 777 O O . ALA A 1 98 ? -15.205 18.429 16.982 1.00 53.62 98 ALA A O 1
ATOM 778 N N . PRO A 1 99 ? -17.210 18.337 15.941 1.00 57.50 99 PRO A N 1
ATOM 779 C CA . PRO A 1 99 ? -16.923 19.417 15.003 1.00 57.50 99 PRO A CA 1
ATOM 780 C C . PRO A 1 99 ? -16.529 20.685 15.763 1.00 57.50 99 PRO A C 1
ATOM 782 O O . PRO A 1 99 ? -17.232 21.119 16.672 1.00 57.50 99 PRO A O 1
ATOM 785 N N . SER A 1 100 ? -15.379 21.243 15.396 1.00 62.00 100 SER A N 1
ATOM 786 C CA . SER A 1 100 ? -14.912 22.536 15.883 1.00 62.00 100 SER A CA 1
ATOM 787 C C . SER A 1 100 ? -15.772 23.624 15.235 1.00 62.00 100 SER A C 1
ATOM 789 O O . SER A 1 100 ? -15.740 23.752 14.010 1.00 62.00 100 SER A O 1
ATOM 791 N N . ASP A 1 101 ? -16.561 24.335 16.040 1.00 46.41 101 ASP A N 1
ATOM 792 C CA . ASP A 1 101 ? -17.229 25.592 15.665 1.00 46.41 101 ASP A CA 1
ATOM 793 C C . ASP A 1 101 ? -16.255 26.765 15.874 1.00 46.41 101 ASP A C 1
ATOM 795 O O . ASP A 1 101 ? -15.617 26.805 16.957 1.00 46.41 101 ASP A O 1
#

Solvent-accessible surface area (backbone atoms only — not comparable to full-atom values): 6532 Å² total; per-residue (Å²): 137,86,86,79,76,90,90,63,96,85,72,90,76,95,75,87,77,98,80,74,94,70,93,72,69,86,73,68,60,75,75,43,76,50,79,39,74,67,47,78,36,93,76,30,50,29,36,26,50,35,38,40,41,38,46,78,77,36,36,42,38,38,30,51,34,41,39,28,33,49,62,73,34,50,82,70,78,37,88,44,74,78,39,83,45,66,72,44,78,46,80,43,67,70,84,73,78,75,86,87,128

Sequence (101 aa):
MAAFACTSRWDRNCEQDEHQAHREDCRGEPDRFTAAGFQGRLGGQWNAERLVWQQGEDRVEVQAVAFAWTPACLLKMTLCIDRLHAGQVLLRFPPSGAPSD

pLDDT: mean 75.49, std 23.71, range [28.61, 96.69]